Protein AF-H1SCU6-F1 (afdb_monomer_lite)

Foldseek 3Di:
DVLVVVVVCCCPPVVDDPVRCVVSVVCVVVVVVVVVVVVVVCVVPCPDPVSVVVVVVVVVVVVVVVVVVVVVVCVVPPCVPANPVNPPPDD

Radius of gyration: 17.75 Å; chains: 1; bounding box: 40×30×47 Å

InterPro domains:
  IPR016084 Haem oxygenase-like, multi-helical [G3DSA:1.20.910.10] (1-88)
  IPR016084 Haem oxygenase-like, multi-helical [SSF48613] (2-74)

Secondary structure (DSSP, 8-state):
-THHHHHHHHHHTT---HHHHHHHHHHHHHHHHHHHHHHHHHHHH--SHHHHHHHHHHHHHHHHHHHHHHHHHHHHHTTTTS-TTTS----

Structure (mmCIF, N/CA/C/O backbone):
data_AF-H1SCU6-F1
#
_entry.id   AF-H1SCU6-F1
#
loop_
_atom_site.group_PDB
_atom_site.id
_atom_site.type_symbol
_atom_site.label_atom_id
_atom_site.label_alt_id
_atom_site.label_comp_id
_atom_site.label_asym_id
_atom_site.label_entity_id
_atom_site.label_seq_id
_atom_site.pdbx_PDB_ins_code
_atom_site.Cartn_x
_atom_site.Cartn_y
_atom_site.Cartn_z
_atom_site.occupancy
_atom_site.B_iso_or_equiv
_atom_site.auth_seq_id
_atom_site.auth_comp_id
_atom_site.auth_asym_id
_atom_site.auth_atom_id
_atom_site.pdbx_PDB_model_num
ATOM 1 N N . SER A 1 1 ? -6.772 -1.535 -4.230 1.00 84.00 1 SER A N 1
ATOM 2 C CA . SER A 1 1 ? -6.258 -0.674 -3.142 1.00 84.00 1 SER A CA 1
ATOM 3 C C . SER A 1 1 ? -6.523 -1.275 -1.755 1.00 84.00 1 SER A C 1
ATOM 5 O O . SER A 1 1 ? -7.503 -2.002 -1.608 1.00 84.00 1 SER A O 1
ATOM 7 N N . ILE A 1 2 ? -5.686 -0.974 -0.744 1.00 88.75 2 ILE A N 1
ATOM 8 C CA . ILE A 1 2 ? -5.903 -1.353 0.675 1.00 88.75 2 ILE A CA 1
ATOM 9 C C . ILE A 1 2 ? -7.172 -0.709 1.250 1.00 88.75 2 ILE A C 1
ATOM 11 O O . ILE A 1 2 ? -7.859 -1.322 2.066 1.00 88.75 2 ILE A O 1
ATOM 15 N N . TYR A 1 3 ? -7.543 0.467 0.739 1.00 92.38 3 TYR A N 1
ATOM 16 C CA . TYR A 1 3 ? -8.720 1.213 1.174 1.00 92.38 3 TYR A CA 1
ATOM 17 C C . TYR A 1 3 ? -10.022 0.428 0.984 1.00 92.38 3 TYR A C 1
ATOM 19 O O . TYR A 1 3 ? -10.875 0.451 1.862 1.00 92.38 3 TYR A O 1
ATOM 27 N N . ARG A 1 4 ? -10.116 -0.425 -0.049 1.00 92.75 4 ARG A N 1
ATOM 28 C CA . ARG A 1 4 ? -11.270 -1.322 -0.264 1.00 92.75 4 ARG A CA 1
ATOM 29 C C . ARG A 1 4 ? -11.542 -2.244 0.934 1.00 92.75 4 ARG A C 1
ATOM 31 O O . ARG A 1 4 ? -12.685 -2.625 1.154 1.00 92.75 4 ARG A O 1
ATOM 38 N N . LYS A 1 5 ? -10.505 -2.609 1.697 1.00 92.00 5 LYS A N 1
ATOM 39 C CA . LYS A 1 5 ? -10.636 -3.418 2.920 1.00 92.00 5 LYS A CA 1
ATOM 40 C C . LYS A 1 5 ? -10.902 -2.574 4.170 1.00 92.00 5 LYS A C 1
ATOM 42 O O . LYS A 1 5 ? -11.491 -3.084 5.112 1.00 92.00 5 LYS A O 1
ATOM 47 N N . GLN A 1 6 ? -10.447 -1.323 4.197 1.00 92.94 6 GLN A N 1
ATOM 48 C CA . GLN A 1 6 ? -10.515 -0.459 5.380 1.00 92.94 6 GLN A CA 1
ATOM 49 C C . GLN A 1 6 ? -11.843 0.298 5.477 1.00 92.94 6 GLN A C 1
ATOM 51 O O . GLN A 1 6 ? -12.407 0.380 6.566 1.00 92.94 6 GLN A O 1
ATOM 56 N N . THR A 1 7 ? -12.365 0.809 4.356 1.00 94.31 7 THR A N 1
ATOM 57 C CA . THR A 1 7 ? -13.559 1.667 4.347 1.00 94.31 7 THR A CA 1
ATOM 58 C C . THR A 1 7 ? -14.793 1.024 4.999 1.00 94.31 7 THR A C 1
ATOM 60 O O . THR A 1 7 ? -15.459 1.724 5.760 1.00 94.31 7 THR A O 1
ATOM 63 N N . PRO A 1 8 ? -15.103 -0.281 4.806 1.00 95.25 8 PRO A N 1
ATOM 64 C CA . PRO A 1 8 ? -16.229 -0.910 5.503 1.00 95.25 8 PRO A CA 1
ATOM 65 C C . PRO A 1 8 ? -16.108 -0.822 7.028 1.00 95.25 8 PRO A C 1
ATOM 67 O O . PRO A 1 8 ? -17.056 -0.439 7.696 1.00 95.25 8 PRO A O 1
ATOM 70 N N . THR A 1 9 ? -14.922 -1.073 7.590 1.00 95.69 9 THR A N 1
ATOM 71 C CA . THR A 1 9 ? -14.695 -0.960 9.038 1.00 95.69 9 THR A CA 1
ATOM 72 C C . THR A 1 9 ? -14.855 0.479 9.532 1.00 95.69 9 THR A C 1
ATOM 74 O O . THR A 1 9 ? -15.440 0.695 10.593 1.00 95.69 9 THR A O 1
ATOM 77 N N . LEU A 1 10 ? -14.365 1.468 8.774 1.00 95.62 10 LEU A N 1
ATOM 78 C CA . LEU A 1 10 ? -14.516 2.886 9.127 1.00 95.62 10 LEU A CA 1
ATOM 79 C C . LEU A 1 10 ? -15.994 3.297 9.201 1.00 95.62 10 LEU A C 1
ATOM 81 O O . LEU A 1 10 ? -16.390 3.973 10.149 1.00 95.62 10 LEU A O 1
ATOM 85 N N . ARG A 1 11 ? -16.819 2.821 8.262 1.00 95.81 11 ARG A N 1
ATOM 86 C CA . ARG A 1 11 ? -18.272 3.038 8.285 1.00 95.81 11 ARG A CA 1
ATOM 87 C C . ARG A 1 11 ? -18.941 2.254 9.417 1.00 95.81 11 ARG A C 1
ATOM 89 O O . ARG A 1 11 ? -19.544 2.843 10.306 1.00 95.81 11 ARG A O 1
ATOM 96 N N . ASP A 1 12 ? -18.785 0.934 9.427 1.00 97.25 12 ASP A N 1
ATOM 97 C CA . ASP A 1 12 ? -19.613 0.028 10.233 1.00 97.25 12 ASP A CA 1
ATOM 98 C C . ASP A 1 12 ? -19.238 0.006 11.722 1.00 97.25 12 ASP A C 1
ATOM 100 O O . ASP A 1 12 ? -20.063 -0.346 12.568 1.00 97.25 12 ASP A O 1
ATOM 104 N N . LYS A 1 13 ? -17.974 0.297 12.057 1.00 97.31 13 LYS A N 1
ATOM 105 C CA . LYS A 1 13 ? -17.462 0.240 13.439 1.00 97.31 13 LYS A CA 1
ATOM 106 C C . LYS A 1 13 ? -17.159 1.610 14.015 1.00 97.31 13 LYS A C 1
ATOM 108 O O . LYS A 1 13 ? -17.402 1.822 15.199 1.00 97.31 13 LYS A O 1
ATOM 113 N N . TYR A 1 14 ? -16.641 2.514 13.191 1.00 96.81 14 TYR A N 1
ATOM 114 C CA . TYR A 1 14 ? -16.245 3.849 13.631 1.00 96.81 14 TYR A CA 1
ATOM 115 C C . TYR A 1 14 ? -17.257 4.940 13.252 1.00 96.81 14 TYR A C 1
ATOM 117 O O . TYR A 1 14 ? -17.091 6.072 13.692 1.00 96.81 14 TYR A O 1
ATOM 125 N N . ASN A 1 15 ? -18.337 4.595 12.535 1.00 97.44 15 ASN A N 1
ATOM 126 C CA . ASN A 1 15 ? -19.443 5.487 12.164 1.00 97.44 15 ASN A CA 1
ATOM 127 C C . ASN A 1 15 ? -19.014 6.722 11.360 1.00 97.44 15 ASN A C 1
ATOM 129 O O . ASN A 1 15 ? -19.626 7.782 11.488 1.00 97.44 15 ASN A O 1
ATOM 133 N N . PHE A 1 16 ? -17.970 6.587 10.538 1.00 97.50 16 PHE A N 1
ATOM 134 C CA . PHE A 1 16 ? -17.574 7.651 9.617 1.00 97.50 16 PHE A CA 1
ATOM 135 C C . PHE A 1 16 ? -18.691 7.887 8.594 1.00 97.50 16 PHE A C 1
ATOM 137 O O . PHE A 1 16 ? -19.302 6.940 8.088 1.00 97.50 16 PHE A O 1
ATOM 144 N N . THR A 1 17 ? -18.936 9.155 8.285 1.00 97.12 17 THR A N 1
ATOM 145 C CA . THR A 1 17 ? -19.893 9.597 7.267 1.00 97.12 17 THR A CA 1
ATOM 146 C C . THR A 1 17 ? -19.363 9.368 5.852 1.00 97.12 17 THR A C 1
ATOM 148 O O . THR A 1 17 ? -18.166 9.163 5.647 1.00 97.12 17 THR A O 1
ATOM 151 N N . ASP A 1 18 ? -20.249 9.444 4.854 1.00 93.38 18 ASP A N 1
ATOM 152 C CA . ASP A 1 18 ? -19.869 9.319 3.441 1.00 93.38 18 ASP A CA 1
ATOM 153 C C . ASP A 1 18 ? -18.862 10.396 2.998 1.00 93.38 18 ASP A C 1
ATOM 155 O O . ASP A 1 18 ? -17.965 10.104 2.211 1.00 93.38 18 ASP A O 1
ATOM 159 N N . GLU A 1 19 ? -18.959 11.612 3.546 1.00 96.00 19 GLU A N 1
ATOM 160 C CA . GLU A 1 19 ? -18.016 12.707 3.275 1.00 96.00 19 GLU A CA 1
ATOM 161 C C . GLU A 1 19 ? -16.628 12.415 3.871 1.00 96.00 19 GLU A C 1
ATOM 163 O O . GLU A 1 19 ? -15.608 12.572 3.202 1.00 96.00 19 GLU A O 1
ATOM 168 N N . GLU A 1 20 ? -16.564 11.895 5.102 1.00 95.31 20 GLU A N 1
ATOM 169 C CA . GLU A 1 20 ? -15.295 11.559 5.768 1.00 95.31 20 GLU A CA 1
ATOM 170 C C . GLU A 1 20 ? -14.548 10.400 5.093 1.00 95.31 20 GLU A C 1
ATOM 172 O O . GLU A 1 20 ? -13.323 10.292 5.216 1.00 95.31 20 GLU A O 1
ATOM 177 N N . VAL A 1 21 ? -15.261 9.535 4.363 1.00 95.06 21 VAL A N 1
ATOM 178 C CA . VAL A 1 21 ? -14.660 8.416 3.625 1.00 95.06 21 VAL A CA 1
ATOM 179 C C . VAL A 1 21 ? -14.465 8.675 2.127 1.00 95.06 21 VAL A C 1
ATOM 181 O O . VAL A 1 21 ? -13.840 7.848 1.459 1.00 95.06 21 VAL A O 1
ATOM 184 N N . GLU A 1 22 ? -14.919 9.814 1.593 1.00 93.25 22 GLU A N 1
ATOM 185 C CA . GLU A 1 22 ? -14.856 10.137 0.156 1.00 93.25 22 GLU A CA 1
ATOM 186 C C . GLU A 1 22 ? -13.427 10.021 -0.396 1.00 93.25 22 GLU A C 1
ATOM 188 O O . GLU A 1 22 ? -13.195 9.445 -1.465 1.00 93.25 22 GLU A O 1
ATOM 193 N N . PHE A 1 23 ? -12.442 10.493 0.378 1.00 90.69 23 PHE A N 1
ATOM 194 C CA . PHE A 1 23 ? -11.027 10.380 0.029 1.00 90.69 23 PHE A CA 1
ATOM 195 C C . PHE A 1 23 ? -10.630 8.929 -0.279 1.00 90.69 23 PHE A C 1
ATOM 197 O O . PHE A 1 23 ? -9.935 8.669 -1.263 1.00 90.69 23 PHE A O 1
ATOM 204 N N . PHE A 1 24 ? -11.076 7.977 0.540 1.00 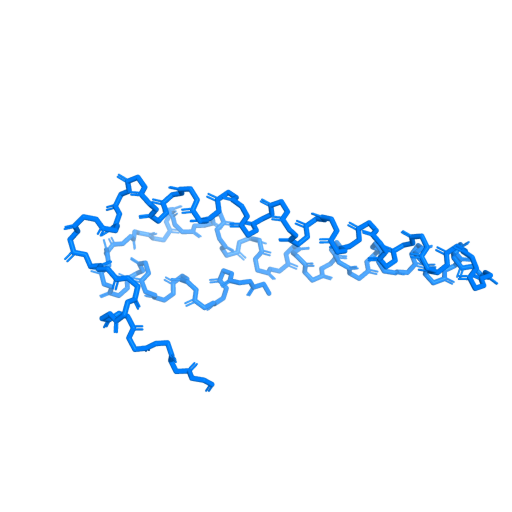93.06 24 PHE A N 1
ATOM 205 C CA . PHE A 1 24 ? -10.736 6.565 0.396 1.00 93.06 24 PHE A CA 1
ATOM 206 C C . PHE A 1 24 ? -11.378 5.967 -0.855 1.00 93.06 24 PHE A C 1
ATOM 208 O O . PHE A 1 24 ? -10.706 5.258 -1.605 1.00 93.06 24 PHE A O 1
ATOM 215 N N . ASP A 1 25 ? -12.645 6.290 -1.114 1.00 89.75 25 ASP A N 1
ATOM 216 C CA . ASP A 1 25 ? -13.381 5.783 -2.274 1.00 89.75 25 ASP A CA 1
ATOM 217 C C . ASP A 1 25 ? -12.774 6.271 -3.595 1.00 89.75 25 ASP A C 1
ATOM 219 O O . ASP A 1 25 ? -12.569 5.472 -4.515 1.00 89.75 25 ASP A O 1
ATOM 223 N N . LEU A 1 26 ? -12.373 7.546 -3.662 1.00 92.12 26 LEU A N 1
ATOM 224 C CA . LEU A 1 26 ? -11.651 8.093 -4.812 1.00 92.12 26 LEU A CA 1
ATOM 225 C C . LEU A 1 26 ? -10.338 7.335 -5.068 1.00 92.12 26 LEU A C 1
ATOM 227 O O . LEU A 1 26 ? -10.010 6.996 -6.212 1.00 92.12 26 LEU A O 1
ATOM 231 N N . HIS A 1 27 ? -9.588 7.036 -4.006 1.00 92.56 27 HIS A N 1
ATOM 232 C CA . HIS A 1 27 ? -8.304 6.349 -4.121 1.00 92.56 27 HIS A CA 1
ATOM 233 C C . HIS A 1 27 ? -8.444 4.879 -4.515 1.00 92.56 27 HIS A C 1
ATOM 235 O O . HIS A 1 27 ? -7.549 4.352 -5.172 1.00 92.56 27 HIS A O 1
ATOM 241 N N . ILE A 1 28 ? -9.559 4.210 -4.201 1.00 90.19 28 ILE A N 1
ATOM 242 C CA . ILE A 1 28 ? -9.775 2.817 -4.625 1.00 90.19 28 ILE A CA 1
ATOM 243 C C . ILE A 1 28 ? -9.664 2.677 -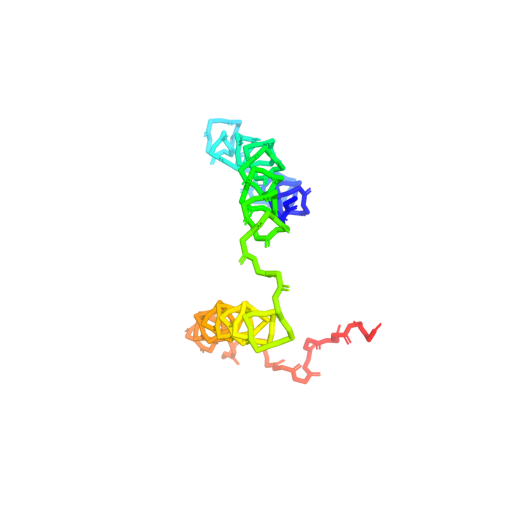6.145 1.00 90.19 28 ILE A C 1
ATOM 245 O O . ILE A 1 28 ? -9.030 1.729 -6.609 1.00 90.19 28 ILE A O 1
ATOM 249 N N . 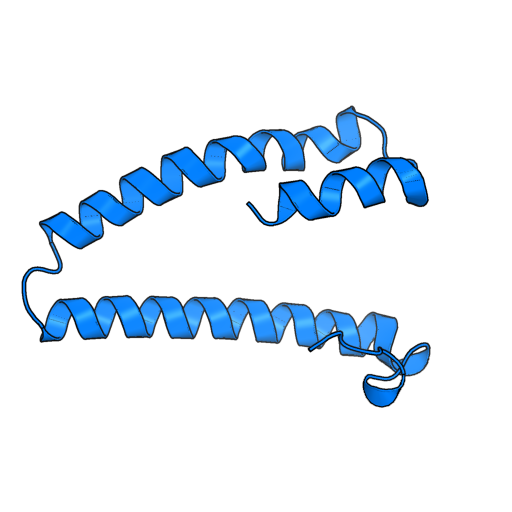VAL A 1 29 ? -10.264 3.608 -6.890 1.00 89.69 29 VAL A N 1
ATOM 250 C CA . VAL A 1 29 ? -10.267 3.596 -8.359 1.00 89.69 29 VAL A CA 1
ATOM 251 C C . VAL A 1 29 ? -9.001 4.240 -8.916 1.00 89.69 29 VAL A C 1
ATOM 253 O O . VAL A 1 29 ? -8.378 3.693 -9.825 1.00 89.69 29 VAL A O 1
ATOM 256 N N . SER A 1 30 ? -8.591 5.383 -8.358 1.00 91.69 30 SER A N 1
ATOM 257 C CA . SER A 1 30 ? -7.398 6.103 -8.817 1.00 91.69 30 SER A CA 1
ATOM 258 C C . SER A 1 30 ? -6.141 5.228 -8.746 1.00 91.69 30 SER A C 1
ATOM 260 O O . SER A 1 30 ? -5.348 5.227 -9.690 1.00 91.69 30 SER A O 1
ATOM 262 N N . ASP A 1 31 ? -6.013 4.411 -7.690 1.00 92.00 31 ASP A N 1
ATOM 263 C CA . ASP A 1 31 ? -4.897 3.479 -7.497 1.00 92.00 31 ASP A CA 1
ATOM 264 C C . ASP A 1 31 ? -4.717 2.469 -8.621 1.00 92.00 31 ASP A C 1
ATOM 266 O O . ASP A 1 31 ? -3.588 2.129 -8.976 1.00 92.00 31 ASP A O 1
ATOM 270 N N . GLU A 1 32 ? -5.813 1.998 -9.202 1.00 91.12 32 GLU A N 1
ATOM 271 C CA . GLU A 1 32 ? -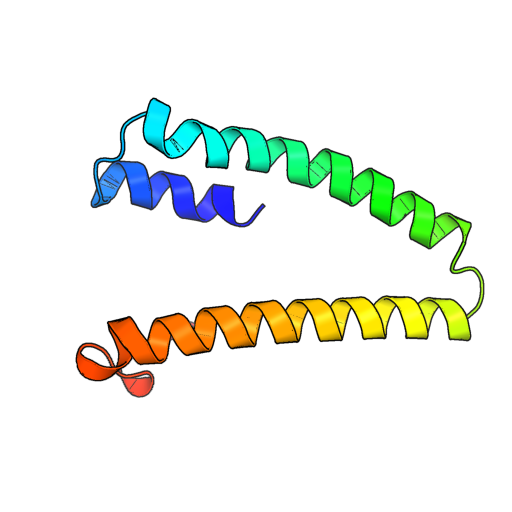5.753 1.037 -10.299 1.00 91.12 32 GLU A CA 1
ATOM 272 C C . GLU A 1 32 ? -5.275 1.723 -11.587 1.00 91.12 32 GLU A C 1
ATOM 274 O O . GLU A 1 32 ? -4.432 1.185 -12.303 1.00 91.12 32 GLU A O 1
ATOM 279 N N . ILE A 1 33 ? -5.729 2.955 -11.841 1.00 93.19 33 ILE A N 1
ATOM 280 C CA . ILE A 1 33 ? -5.364 3.718 -13.043 1.00 93.19 33 ILE A CA 1
ATOM 281 C C . ILE A 1 33 ? -3.896 4.153 -13.002 1.00 93.19 33 ILE A C 1
ATOM 283 O O . ILE A 1 33 ? -3.176 4.005 -13.993 1.00 93.19 33 ILE A O 1
ATOM 287 N N . HIS A 1 34 ? -3.445 4.737 -11.888 1.00 94.00 34 HIS A N 1
ATOM 288 C CA . HIS A 1 34 ? -2.060 5.204 -11.788 1.00 94.00 34 HIS A CA 1
ATOM 289 C C . HIS A 1 34 ? -1.073 4.042 -11.659 1.00 94.00 34 HIS A C 1
ATOM 291 O O . HIS A 1 34 ? -0.002 4.110 -12.265 1.00 94.00 34 HIS A O 1
ATOM 297 N N . GLY A 1 35 ? -1.462 2.953 -10.984 1.00 92.81 35 GLY A N 1
ATOM 298 C CA . GLY A 1 35 ? -0.671 1.732 -10.889 1.00 92.81 35 GLY A CA 1
ATOM 299 C C . GLY A 1 35 ? -0.425 1.110 -12.260 1.00 92.81 35 GLY A C 1
ATOM 300 O O . GLY A 1 35 ? 0.723 0.836 -12.602 1.00 92.81 35 GLY A O 1
ATOM 301 N N . GLU A 1 36 ? -1.475 0.978 -13.076 1.00 95.75 36 GLU A N 1
ATOM 302 C CA . GLU A 1 36 ? -1.363 0.464 -14.445 1.00 95.75 36 GLU A CA 1
ATOM 303 C C . GLU A 1 36 ? -0.450 1.345 -15.306 1.00 95.75 36 GLU A C 1
ATOM 305 O O . GLU A 1 36 ? 0.496 0.857 -15.922 1.00 95.75 36 GLU A O 1
ATOM 310 N N . ARG A 1 37 ? -0.661 2.669 -15.303 1.00 96.44 37 ARG A N 1
ATOM 311 C CA . ARG A 1 37 ? 0.177 3.602 -16.080 1.00 96.44 37 ARG A CA 1
ATOM 312 C C . ARG A 1 37 ? 1.645 3.548 -15.664 1.00 96.44 37 ARG A C 1
ATOM 314 O O . ARG A 1 37 ? 2.521 3.516 -16.523 1.00 96.44 37 ARG A O 1
ATOM 321 N N . GLY A 1 38 ? 1.919 3.533 -14.360 1.00 95.31 38 GLY A N 1
ATOM 322 C CA . GLY A 1 38 ? 3.277 3.406 -13.837 1.00 95.31 38 GLY A CA 1
ATOM 323 C C . GLY A 1 38 ? 3.914 2.069 -14.215 1.00 95.31 38 GLY A C 1
ATOM 324 O O . GL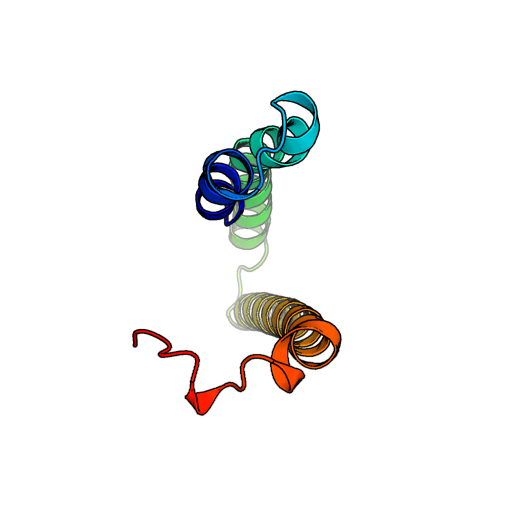Y A 1 38 ? 5.087 2.027 -14.582 1.00 95.31 38 GLY A O 1
ATOM 325 N N . TYR A 1 39 ? 3.135 0.987 -14.189 1.00 95.88 39 TYR A N 1
ATOM 326 C CA . TYR A 1 39 ? 3.612 -0.335 -14.573 1.00 95.88 39 TYR A CA 1
ATOM 327 C C . TYR A 1 39 ? 3.976 -0.414 -16.061 1.00 95.88 39 TYR A C 1
ATOM 329 O O . TYR A 1 39 ? 5.039 -0.938 -16.389 1.00 95.88 39 TYR A O 1
ATOM 337 N N . GLN A 1 40 ? 3.178 0.187 -16.949 1.00 98.00 40 GLN A N 1
ATOM 338 C CA . GLN A 1 40 ? 3.498 0.253 -18.381 1.00 98.00 40 GLN A CA 1
ATOM 339 C C . GLN A 1 40 ? 4.829 0.972 -18.656 1.00 98.00 40 GLN A C 1
ATOM 341 O O . GLN A 1 40 ? 5.634 0.485 -19.445 1.00 98.00 40 GLN A O 1
ATOM 346 N N . ILE A 1 41 ? 5.122 2.063 -17.939 1.00 97.50 41 ILE A N 1
ATOM 347 C CA . ILE A 1 41 ? 6.415 2.768 -18.034 1.00 97.50 41 ILE A CA 1
ATOM 348 C C . ILE A 1 41 ? 7.576 1.840 -17.640 1.00 97.50 41 ILE A C 1
ATOM 350 O O . ILE A 1 41 ? 8.625 1.837 -18.287 1.00 97.50 41 ILE A O 1
ATOM 354 N N . VAL A 1 42 ? 7.405 1.035 -16.585 1.00 97.50 42 VAL A N 1
ATOM 355 C CA . VAL A 1 42 ? 8.422 0.056 -16.170 1.00 97.50 42 VAL A CA 1
ATOM 356 C C . VAL A 1 42 ? 8.610 -1.019 -17.240 1.00 97.50 42 VAL A C 1
ATOM 358 O O . VAL A 1 42 ? 9.751 -1.337 -17.559 1.00 97.50 42 VAL A O 1
ATOM 361 N N . LEU A 1 43 ? 7.531 -1.547 -17.824 1.00 96.75 43 LEU A N 1
ATOM 362 C CA . LEU A 1 43 ? 7.616 -2.546 -18.896 1.00 96.75 43 LEU A CA 1
ATOM 363 C C . LEU A 1 43 ? 8.330 -2.009 -20.143 1.00 96.75 43 LEU A C 1
ATOM 365 O O . LEU A 1 43 ? 9.121 -2.730 -20.748 1.00 96.75 43 LEU A O 1
ATOM 369 N N . GLU A 1 44 ? 8.077 -0.752 -20.509 1.00 98.25 44 GLU A N 1
ATOM 370 C CA . GLU A 1 44 ? 8.691 -0.119 -21.678 1.00 98.25 44 GLU A CA 1
ATOM 371 C C . GLU A 1 44 ? 10.188 0.164 -21.470 1.00 98.25 44 GLU A C 1
ATOM 373 O O . GLU A 1 44 ? 10.999 -0.047 -22.377 1.00 98.25 44 GLU A O 1
ATOM 378 N N . HIS A 1 45 ? 10.578 0.624 -20.276 1.00 98.12 45 HIS A N 1
ATOM 379 C CA . HIS A 1 45 ? 11.921 1.167 -20.051 1.00 98.12 45 HIS A CA 1
ATOM 380 C C . HIS A 1 45 ? 12.862 0.282 -19.224 1.00 98.12 45 HIS A C 1
ATOM 382 O O . HIS A 1 45 ? 14.077 0.411 -19.366 1.00 98.12 45 HIS A O 1
ATOM 388 N N . ALA A 1 46 ? 12.366 -0.634 -18.387 1.00 98.12 46 ALA A N 1
ATOM 389 C CA . ALA A 1 46 ? 13.202 -1.588 -17.650 1.00 98.12 46 ALA A CA 1
ATOM 390 C C . ALA A 1 46 ? 13.480 -2.840 -18.502 1.00 98.12 46 ALA A C 1
ATOM 392 O O . ALA A 1 46 ? 13.094 -3.963 -18.175 1.00 98.12 46 ALA A O 1
ATOM 393 N N . ASN A 1 47 ? 14.150 -2.635 -19.633 1.00 98.06 47 ASN A N 1
ATOM 394 C CA . ASN A 1 47 ? 14.336 -3.639 -20.683 1.00 98.06 47 ASN A CA 1
ATOM 395 C C . ASN A 1 47 ? 15.655 -4.431 -20.586 1.00 98.06 47 ASN A C 1
ATOM 397 O O . ASN A 1 47 ? 15.987 -5.188 -21.497 1.00 98.06 47 ASN A O 1
ATOM 401 N N . THR A 1 48 ? 16.389 -4.301 -19.477 1.00 98.56 48 THR A N 1
ATOM 402 C CA . THR A 1 48 ? 17.540 -5.155 -19.152 1.00 98.56 48 THR A CA 1
ATOM 403 C C . THR A 1 48 ? 17.378 -5.773 -17.762 1.00 98.56 48 THR A C 1
ATOM 405 O O . THR A 1 48 ? 16.701 -5.181 -16.912 1.00 98.56 48 THR A O 1
ATOM 408 N N . PRO A 1 49 ? 18.016 -6.925 -17.482 1.00 98.50 49 PRO A N 1
ATOM 409 C CA . PRO A 1 49 ? 17.990 -7.528 -16.151 1.00 98.50 49 PRO A CA 1
ATOM 410 C C . PRO A 1 49 ? 18.441 -6.566 -15.043 1.00 98.50 49 PRO A C 1
ATOM 412 O O . PRO A 1 49 ? 17.850 -6.539 -13.966 1.00 98.50 49 PRO A O 1
ATOM 415 N N . GLU A 1 50 ? 19.444 -5.727 -15.304 1.00 98.56 50 GLU A N 1
ATOM 416 C CA . GLU A 1 50 ? 19.966 -4.760 -14.333 1.00 98.56 50 GLU A CA 1
ATOM 417 C C . GLU A 1 50 ? 18.928 -3.684 -13.994 1.00 98.56 50 GLU A C 1
ATOM 419 O O . GLU A 1 50 ? 18.742 -3.342 -12.823 1.00 98.56 50 GLU A O 1
ATOM 424 N N . LEU A 1 51 ? 18.220 -3.163 -15.002 1.00 98.50 51 LEU A N 1
ATOM 425 C CA . LEU A 1 51 ? 17.159 -2.178 -14.792 1.00 98.50 51 LEU A CA 1
ATOM 426 C C . LEU A 1 51 ? 15.960 -2.790 -14.064 1.00 98.50 51 LEU A C 1
ATOM 428 O O . LEU A 1 51 ? 15.426 -2.169 -13.146 1.00 98.50 51 LEU A O 1
ATOM 432 N N . GLN A 1 52 ? 15.584 -4.024 -14.402 1.00 98.38 52 GLN A N 1
ATOM 433 C CA . GLN A 1 52 ? 14.509 -4.749 -13.721 1.00 98.38 52 GLN A CA 1
ATOM 434 C C . GLN A 1 52 ? 14.830 -4.963 -12.242 1.00 98.38 52 GLN A C 1
ATOM 436 O O . GLN A 1 52 ? 14.006 -4.655 -11.381 1.00 98.38 52 GLN A O 1
ATOM 441 N N . GLN A 1 53 ? 16.050 -5.411 -11.929 1.00 98.56 53 GLN A N 1
ATOM 442 C CA . GLN A 1 53 ? 16.496 -5.570 -10.544 1.00 98.56 53 GLN A CA 1
ATOM 443 C C . GLN A 1 53 ? 16.492 -4.242 -9.786 1.00 98.56 53 GLN A C 1
ATOM 445 O O . GLN A 1 53 ? 16.074 -4.185 -8.628 1.00 98.56 53 GLN A O 1
ATOM 450 N N . ARG A 1 54 ? 16.883 -3.144 -10.441 1.00 98.31 54 ARG A N 1
ATOM 451 C CA . ARG A 1 54 ? 16.807 -1.809 -9.841 1.00 98.31 54 ARG A CA 1
ATOM 452 C C . ARG A 1 54 ? 15.363 -1.397 -9.533 1.00 98.31 54 ARG A C 1
ATOM 454 O O . ARG A 1 54 ? 15.116 -0.884 -8.444 1.00 98.31 54 ARG A O 1
ATOM 461 N N . CYS A 1 55 ? 14.417 -1.639 -10.441 1.00 98.25 55 CYS A N 1
ATOM 462 C CA . CYS A 1 55 ? 12.993 -1.382 -10.202 1.00 98.25 55 CYS A CA 1
ATOM 463 C C . CYS A 1 55 ? 12.461 -2.199 -9.017 1.00 98.25 55 CYS A C 1
ATOM 465 O O . CYS A 1 55 ? 11.851 -1.628 -8.114 1.00 98.25 55 CYS A O 1
ATOM 467 N N . LEU A 1 56 ? 12.762 -3.502 -8.963 1.00 97.94 56 LEU A N 1
ATOM 468 C CA . LEU A 1 56 ? 12.377 -4.369 -7.844 1.00 97.94 56 LEU A CA 1
ATOM 469 C C . LEU A 1 56 ? 12.948 -3.870 -6.515 1.00 97.94 56 LEU A C 1
ATOM 471 O O . LEU A 1 56 ? 12.223 -3.808 -5.521 1.00 97.94 56 LEU A O 1
ATOM 475 N N . LYS A 1 57 ? 14.217 -3.443 -6.500 1.00 98.44 57 LYS A N 1
ATOM 476 C CA . LYS A 1 57 ? 14.836 -2.913 -5.283 1.00 98.44 57 LYS A CA 1
ATOM 477 C C . LYS A 1 57 ? 14.149 -1.640 -4.791 1.00 98.44 57 LYS A C 1
ATOM 479 O O . LYS A 1 57 ? 13.977 -1.462 -3.588 1.00 98.44 57 LYS A O 1
ATOM 484 N N . ILE A 1 58 ? 13.731 -0.763 -5.701 1.00 97.88 58 ILE A N 1
ATOM 485 C CA . ILE A 1 58 ? 12.984 0.451 -5.347 1.00 97.88 58 ILE A CA 1
ATOM 486 C C . ILE A 1 58 ? 11.610 0.092 -4.766 1.00 97.88 58 ILE A C 1
ATOM 488 O O . ILE A 1 58 ? 11.212 0.673 -3.757 1.00 97.88 58 ILE A O 1
ATOM 492 N N . CYS A 1 59 ? 10.911 -0.894 -5.339 1.00 97.19 59 CYS A N 1
ATOM 493 C CA . CYS A 1 59 ? 9.653 -1.395 -4.780 1.00 97.19 59 CYS A CA 1
ATOM 494 C C . CYS A 1 59 ? 9.837 -1.971 -3.366 1.00 97.19 59 CYS A C 1
ATOM 496 O O . CYS A 1 59 ? 9.041 -1.665 -2.480 1.00 97.19 59 CYS A O 1
ATOM 498 N N . GLU A 1 60 ? 10.895 -2.755 -3.136 1.00 98.25 60 GLU A N 1
ATOM 499 C CA . GLU A 1 60 ? 11.240 -3.297 -1.814 1.00 98.25 60 GLU A CA 1
ATOM 500 C C . GLU A 1 60 ? 11.467 -2.176 -0.790 1.00 98.25 60 GLU A C 1
ATOM 502 O O . GLU A 1 60 ? 10.891 -2.208 0.297 1.00 98.25 60 GLU A O 1
ATOM 507 N N . ILE A 1 61 ? 12.250 -1.153 -1.151 1.00 98.44 61 ILE A N 1
ATOM 508 C CA . ILE A 1 61 ? 12.501 0.009 -0.288 1.00 98.44 61 ILE A CA 1
ATOM 509 C C . ILE A 1 61 ? 11.186 0.729 0.032 1.00 98.44 61 ILE A C 1
ATOM 511 O O . ILE A 1 61 ? 10.916 1.023 1.194 1.00 98.44 61 ILE A O 1
ATOM 515 N N . GLY A 1 62 ? 10.330 0.968 -0.966 1.00 97.19 62 GLY A N 1
ATOM 516 C CA . GLY A 1 62 ? 9.019 1.586 -0.748 1.00 97.19 62 GLY A CA 1
ATOM 517 C C . GLY A 1 62 ? 8.130 0.775 0.204 1.00 97.19 62 GLY A C 1
ATOM 518 O O . GLY A 1 62 ? 7.490 1.343 1.093 1.00 97.19 62 GLY A O 1
ATOM 519 N N . ALA A 1 63 ? 8.133 -0.555 0.075 1.00 97.06 63 ALA A N 1
ATOM 520 C CA . ALA A 1 63 ? 7.415 -1.446 0.983 1.00 97.06 63 ALA A CA 1
ATOM 521 C C . ALA A 1 63 ? 7.977 -1.384 2.414 1.00 97.06 63 ALA A C 1
ATOM 523 O O . ALA A 1 63 ? 7.204 -1.279 3.366 1.00 97.06 63 ALA A O 1
ATOM 524 N N . GLN A 1 64 ? 9.305 -1.370 2.570 1.00 98.06 64 GLN A N 1
ATOM 525 C CA . GLN A 1 64 ? 9.970 -1.209 3.868 1.00 98.06 64 GLN A CA 1
ATOM 526 C C . GLN A 1 64 ? 9.622 0.130 4.520 1.00 98.06 64 GLN A C 1
ATOM 528 O O . GLN A 1 64 ? 9.297 0.158 5.702 1.00 98.06 64 GLN A O 1
ATOM 533 N N . MET A 1 65 ? 9.618 1.232 3.765 1.00 97.94 65 MET A N 1
ATOM 534 C CA . MET A 1 65 ? 9.240 2.549 4.293 1.00 97.94 65 MET A CA 1
ATOM 535 C C . MET A 1 65 ? 7.799 2.559 4.813 1.00 97.94 65 MET A C 1
ATOM 537 O O . MET A 1 65 ? 7.545 3.053 5.912 1.00 97.94 65 MET A O 1
ATOM 541 N N . ARG A 1 66 ? 6.855 1.973 4.061 1.00 95.94 66 ARG A N 1
ATOM 542 C CA . ARG A 1 66 ? 5.460 1.858 4.509 1.00 95.94 66 ARG A CA 1
ATOM 543 C C . ARG A 1 66 ? 5.333 0.968 5.746 1.00 95.94 66 ARG A C 1
ATOM 545 O O . ARG A 1 66 ? 4.586 1.325 6.656 1.00 95.94 66 ARG A O 1
ATOM 552 N N . LEU A 1 67 ? 6.068 -0.144 5.809 1.00 95.50 67 LEU A N 1
ATOM 553 C CA . LEU A 1 67 ? 6.104 -0.995 6.997 1.00 95.50 67 LEU A CA 1
ATOM 554 C C . LEU A 1 67 ? 6.612 -0.208 8.208 1.00 95.50 67 LEU A C 1
ATOM 556 O O . LEU A 1 67 ? 5.909 -0.142 9.205 1.00 95.50 67 LEU A O 1
ATOM 560 N N . LEU A 1 68 ? 7.766 0.454 8.099 1.00 96.88 68 LEU A N 1
ATOM 561 C CA . LEU A 1 68 ? 8.373 1.220 9.192 1.00 96.88 68 LEU A CA 1
ATOM 562 C C . LEU A 1 68 ? 7.434 2.291 9.752 1.00 96.88 68 LEU A C 1
ATOM 564 O O . LEU A 1 68 ? 7.275 2.385 10.966 1.00 96.88 68 LEU A O 1
ATOM 568 N N . TYR A 1 69 ? 6.780 3.059 8.878 1.00 96.38 69 TYR A N 1
ATOM 569 C CA . TYR A 1 69 ? 5.793 4.053 9.298 1.00 96.38 69 TYR A CA 1
ATOM 570 C C . TYR A 1 69 ? 4.634 3.418 10.080 1.00 96.38 69 TYR A C 1
ATOM 572 O O . TYR A 1 69 ? 4.271 3.894 11.152 1.00 96.38 69 TYR A O 1
ATOM 580 N N . THR A 1 70 ? 4.080 2.314 9.575 1.00 94.44 70 THR A N 1
ATOM 581 C CA . THR A 1 70 ? 2.943 1.641 10.224 1.00 94.44 70 THR A CA 1
ATOM 582 C C . THR A 1 70 ? 3.356 0.971 11.539 1.00 94.44 70 THR A C 1
ATOM 584 O O . THR A 1 70 ? 2.608 1.003 12.512 1.00 94.44 70 THR A O 1
ATOM 587 N N . THR A 1 71 ? 4.570 0.420 11.598 1.00 95.25 71 THR A N 1
ATOM 588 C CA . THR A 1 71 ? 5.175 -0.139 12.811 1.00 95.25 71 THR A CA 1
ATOM 589 C C . THR A 1 71 ? 5.349 0.929 13.886 1.00 95.25 71 THR A C 1
ATOM 591 O O . THR A 1 71 ? 5.027 0.675 15.043 1.00 95.25 71 THR A O 1
ATOM 594 N N . ALA A 1 72 ? 5.806 2.131 13.521 1.00 96.69 72 ALA A N 1
ATOM 595 C CA . ALA A 1 72 ? 5.924 3.241 14.464 1.00 96.69 72 ALA A CA 1
ATOM 596 C C . ALA A 1 72 ? 4.555 3.629 15.048 1.00 96.69 72 ALA A C 1
ATOM 598 O O . ALA A 1 72 ? 4.411 3.672 16.264 1.00 96.69 72 ALA A O 1
ATOM 599 N N . LEU A 1 73 ? 3.526 3.786 14.202 1.00 96.00 73 LEU A N 1
ATOM 600 C CA . LEU A 1 73 ? 2.160 4.057 14.672 1.00 96.00 73 LEU A CA 1
ATOM 601 C C . LEU A 1 73 ? 1.650 2.985 15.642 1.00 96.00 73 LEU A C 1
ATOM 603 O O . LEU A 1 73 ? 1.043 3.304 16.659 1.00 96.00 73 LEU A O 1
ATOM 607 N N . TYR A 1 74 ? 1.899 1.712 15.337 1.00 95.25 74 TYR A N 1
ATOM 608 C CA . TYR A 1 74 ? 1.520 0.618 16.222 1.00 95.25 74 TYR A CA 1
ATOM 609 C C . TYR A 1 74 ? 2.220 0.720 17.585 1.00 95.25 74 TYR A C 1
ATOM 611 O O . TYR A 1 74 ? 1.570 0.598 18.622 1.00 95.25 74 TYR A O 1
ATOM 619 N N . HIS A 1 75 ? 3.532 0.960 17.602 1.00 95.12 75 HIS A N 1
ATOM 620 C CA . HIS A 1 75 ? 4.278 1.076 18.854 1.00 95.12 75 HIS A CA 1
ATOM 621 C C . HIS A 1 75 ? 3.836 2.270 19.699 1.00 95.12 75 HIS A C 1
ATOM 623 O O . HIS A 1 75 ? 3.718 2.126 20.915 1.00 95.12 75 HIS A O 1
ATOM 629 N N . ASP A 1 76 ? 3.558 3.404 19.060 1.00 96.50 76 ASP A N 1
ATOM 630 C CA . ASP A 1 76 ? 3.205 4.640 19.753 1.00 96.50 76 ASP A CA 1
ATOM 631 C C . ASP A 1 76 ? 1.770 4.620 20.300 1.00 96.50 76 ASP A C 1
ATOM 633 O O . ASP A 1 76 ? 1.520 5.188 21.363 1.00 96.50 76 ASP A O 1
ATOM 637 N N . TYR A 1 77 ? 0.834 3.963 19.603 1.00 95.88 77 TYR A N 1
ATOM 638 C CA . TYR A 1 77 ? -0.599 4.076 19.905 1.00 95.88 77 TYR A CA 1
ATOM 639 C C . TYR A 1 77 ? -1.309 2.772 20.278 1.00 95.88 77 TYR A C 1
ATOM 641 O O . TYR A 1 77 ? -2.429 2.835 20.772 1.00 95.88 77 TYR A O 1
ATOM 649 N N . VAL A 1 78 ? -0.718 1.598 20.035 1.00 94.69 78 VAL A N 1
ATOM 650 C CA . VAL A 1 78 ? -1.410 0.304 20.219 1.00 94.69 78 VAL A CA 1
ATOM 651 C C . VAL A 1 78 ? -0.648 -0.632 21.152 1.00 94.69 78 VAL A C 1
ATOM 653 O O . VAL A 1 78 ? -1.255 -1.276 22.002 1.00 94.69 78 VAL A O 1
ATOM 656 N N . ALA A 1 79 ? 0.681 -0.690 21.048 1.00 93.88 79 ALA A N 1
ATOM 657 C CA . ALA A 1 79 ? 1.490 -1.723 21.698 1.00 93.88 79 ALA A CA 1
ATOM 658 C C . ALA A 1 79 ? 1.415 -1.751 23.236 1.00 93.88 79 ALA A C 1
ATOM 660 O O . ALA A 1 79 ? 1.733 -2.779 23.830 1.00 93.88 79 ALA A O 1
ATOM 661 N N . GLN A 1 80 ? 1.038 -0.640 23.881 1.00 94.12 80 GLN A N 1
ATOM 662 C CA . GLN A 1 80 ? 0.854 -0.585 25.337 1.00 94.12 80 GLN A CA 1
ATOM 663 C C . GLN A 1 80 ? -0.440 -1.268 25.798 1.00 94.12 80 GLN A C 1
ATOM 665 O O . GLN A 1 80 ? -0.504 -1.733 26.933 1.00 94.12 80 GLN A O 1
ATOM 670 N N . GLU A 1 81 ? -1.452 -1.323 24.932 1.00 94.69 81 GLU A N 1
ATOM 671 C CA . GLU A 1 81 ? -2.767 -1.896 25.231 1.00 94.69 81 GLU A CA 1
ATOM 672 C C . GLU A 1 81 ? -2.912 -3.309 24.666 1.00 94.69 81 GLU A C 1
ATOM 674 O O . GLU A 1 81 ? -3.467 -4.179 25.329 1.00 94.69 81 GLU A O 1
ATOM 679 N N . ILE A 1 82 ? -2.405 -3.538 23.451 1.00 92.62 82 ILE A N 1
ATOM 680 C CA . ILE A 1 82 ? -2.482 -4.822 22.755 1.00 92.62 82 ILE A CA 1
ATOM 681 C C . ILE A 1 82 ? -1.088 -5.137 22.199 1.00 92.62 82 ILE A C 1
ATOM 683 O O . ILE A 1 82 ? -0.706 -4.566 21.177 1.00 92.62 82 ILE A O 1
ATOM 687 N N . PRO A 1 83 ? -0.293 -5.998 22.856 1.00 87.94 83 PRO A N 1
ATOM 688 C CA . PRO A 1 83 ? 1.040 -6.361 22.392 1.00 87.94 83 PRO A CA 1
ATOM 689 C C . PRO A 1 83 ? 0.990 -7.373 21.233 1.00 87.94 83 PRO A C 1
ATOM 691 O O . PRO A 1 83 ? 0.029 -8.118 21.057 1.00 87.94 83 PRO A O 1
ATOM 694 N N . LEU A 1 84 ? 2.075 -7.445 20.447 1.00 85.25 84 LEU A N 1
ATOM 695 C CA . LEU A 1 84 ? 2.115 -8.250 19.214 1.00 85.25 84 LEU A CA 1
ATOM 696 C C . LEU A 1 84 ? 1.792 -9.738 19.427 1.00 85.25 84 LEU A C 1
ATOM 698 O O . LEU A 1 84 ? 1.118 -10.294 18.569 1.00 85.25 84 LEU A O 1
ATOM 702 N N . PRO A 1 85 ? 2.227 -10.400 20.520 1.00 86.50 85 PRO A N 1
ATOM 703 C CA . PRO A 1 85 ? 1.875 -11.800 20.757 1.00 86.50 85 PRO A CA 1
ATOM 704 C C . PRO A 1 85 ? 0.375 -12.050 20.967 1.00 86.50 85 PRO A C 1
ATOM 706 O O . PRO A 1 85 ? -0.065 -13.182 20.797 1.00 86.50 85 PRO A O 1
ATOM 709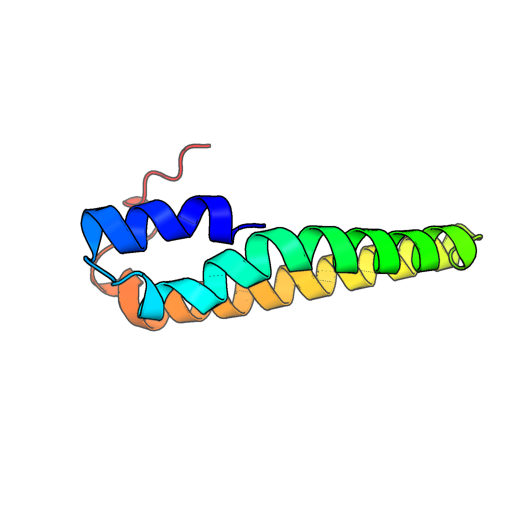 N N . GLU A 1 86 ? -0.392 -11.028 21.359 1.00 84.19 86 GLU A N 1
ATOM 710 C CA . GLU A 1 86 ? -1.844 -11.113 21.584 1.00 84.19 86 GLU A CA 1
ATOM 711 C C . GLU A 1 86 ? -2.651 -10.781 20.326 1.00 84.19 86 GLU A C 1
ATOM 713 O O . GLU A 1 86 ? -3.798 -11.203 20.185 1.00 84.19 86 GLU A O 1
ATOM 718 N N . LEU A 1 87 ? -2.043 -10.064 19.379 1.00 77.94 87 LEU A N 1
ATOM 719 C CA . LEU A 1 87 ? -2.549 -9.999 18.020 1.00 77.94 87 LEU A CA 1
ATOM 720 C C . LEU A 1 87 ? -2.303 -11.366 17.386 1.00 77.94 87 LEU A C 1
ATOM 722 O O . LEU A 1 87 ? -1.230 -11.617 16.843 1.00 77.94 87 LEU A O 1
ATOM 726 N N . GLU A 1 88 ? -3.290 -12.261 17.461 1.00 64.69 88 GLU A N 1
ATOM 727 C CA . GLU A 1 88 ? -3.330 -13.485 16.660 1.00 64.69 88 GLU A CA 1
ATOM 728 C C . GLU A 1 88 ? -3.305 -13.094 15.175 1.00 64.69 88 GLU A C 1
ATOM 730 O O . GLU A 1 88 ? -4.331 -12.943 14.508 1.00 64.69 88 GLU A O 1
ATOM 735 N N . MET A 1 89 ? -2.105 -12.852 14.652 1.00 59.16 89 MET A N 1
ATOM 736 C CA . MET A 1 89 ? -1.877 -12.606 13.245 1.00 59.16 89 MET A CA 1
ATOM 737 C C . MET A 1 89 ? -2.154 -13.926 12.546 1.00 59.16 89 MET A C 1
ATOM 739 O O . MET A 1 89 ? -1.310 -14.820 12.545 1.00 59.16 89 MET A O 1
ATOM 743 N N . ALA A 1 90 ? -3.366 -14.059 12.009 1.00 40.47 90 ALA A N 1
ATOM 744 C CA . ALA A 1 90 ? -3.716 -15.144 11.112 1.00 40.47 90 ALA A CA 1
ATOM 745 C C . ALA A 1 90 ? -2.613 -15.254 10.047 1.00 40.47 90 ALA A C 1
ATOM 747 O O . ALA A 1 90 ? -2.397 -14.316 9.273 1.00 40.47 90 ALA A O 1
ATOM 748 N N . ALA A 1 91 ? -1.876 -16.364 10.117 1.00 35.47 91 ALA A N 1
ATOM 749 C CA . ALA A 1 91 ? -0.856 -16.763 9.157 1.00 35.47 91 ALA A CA 1
ATOM 750 C C . ALA A 1 91 ? -1.439 -16.892 7.744 1.00 35.47 91 ALA A C 1
ATOM 752 O O . ALA A 1 91 ? -2.623 -17.289 7.623 1.00 35.47 91 ALA A O 1
#

Organism: NCBI:txid1127483

pLDDT: mean 92.77, std 10.24, range [35.47, 98.56]

Sequence (91 aa):
SIYRKQTPTLRDKYNFTDEEVEFFDLHIVSDEIHGERGYQIVLEHANTPELQQRCLKICEIGAQMRLLYTTALYHDYVAQEIPLPELEMAA